Protein AF-A0A0J9SHJ4-F1 (afdb_monomer_lite)

pLDDT: mean 71.55, std 23.63, range [27.86, 97.75]

Organism: NCBI:txid1077284

Structure (mmCIF, N/CA/C/O backbone):
data_AF-A0A0J9SHJ4-F1
#
_entry.id   AF-A0A0J9SHJ4-F1
#
loop_
_atom_site.group_PDB
_atom_site.id
_atom_site.type_symbol
_atom_site.label_atom_id
_atom_site.label_alt_id
_atom_site.label_comp_id
_atom_site.label_asym_id
_atom_site.label_entity_id
_atom_site.label_seq_id
_atom_site.pdbx_PDB_ins_code
_atom_site.Cartn_x
_atom_site.Cartn_y
_atom_site.Cartn_z
_atom_site.occupancy
_atom_site.B_iso_or_equiv
_atom_site.auth_seq_id
_atom_site.auth_comp_id
_atom_site.auth_asym_id
_atom_site.auth_atom_id
_atom_site.pdbx_PDB_model_num
ATOM 1 N N . MET A 1 1 ? -35.323 -28.201 3.637 1.00 52.44 1 MET A N 1
ATOM 2 C CA . MET A 1 1 ? -35.628 -26.763 3.760 1.00 52.44 1 MET A CA 1
ATOM 3 C C . MET A 1 1 ? -34.329 -26.099 4.164 1.00 52.44 1 MET A C 1
ATOM 5 O O . MET A 1 1 ? -33.761 -26.522 5.159 1.00 52.44 1 MET A O 1
ATOM 9 N N . PHE A 1 2 ? -33.780 -25.226 3.321 1.00 64.62 2 PHE A N 1
ATOM 10 C CA . PHE A 1 2 ? -32.542 -24.514 3.632 1.00 64.62 2 PHE A CA 1
ATOM 11 C C . PHE A 1 2 ? -32.932 -23.167 4.225 1.00 64.62 2 PHE A C 1
ATOM 13 O O . PHE A 1 2 ? -33.500 -22.337 3.517 1.00 64.62 2 PHE A O 1
ATOM 20 N N . ASP A 1 3 ? -32.666 -22.977 5.513 1.00 71.94 3 ASP A N 1
ATOM 21 C CA . ASP A 1 3 ? -32.777 -21.668 6.145 1.00 71.94 3 ASP A CA 1
ATOM 22 C C . ASP A 1 3 ? -31.592 -20.822 5.686 1.00 71.94 3 ASP A C 1
ATOM 24 O O . ASP A 1 3 ? -30.463 -20.968 6.157 1.00 71.94 3 ASP A O 1
ATOM 28 N N . ILE A 1 4 ? -31.842 -19.970 4.695 1.00 75.12 4 ILE A N 1
ATOM 29 C CA . ILE A 1 4 ? -30.867 -18.990 4.230 1.00 75.12 4 ILE A CA 1
ATOM 30 C C . ILE A 1 4 ? -30.992 -17.780 5.151 1.00 75.12 4 ILE A C 1
ATOM 32 O O . ILE A 1 4 ? -31.955 -17.020 5.072 1.00 75.12 4 ILE A O 1
ATOM 36 N N . ASN A 1 5 ? -30.015 -17.617 6.038 1.00 74.81 5 ASN A N 1
ATOM 37 C CA . ASN A 1 5 ? -29.921 -16.455 6.909 1.00 74.81 5 ASN A CA 1
ATOM 38 C C . ASN A 1 5 ? -29.126 -15.364 6.178 1.00 74.81 5 ASN A C 1
ATOM 40 O O . ASN A 1 5 ? -27.907 -15.466 6.039 1.00 74.81 5 ASN A O 1
ATOM 44 N N . ILE A 1 6 ? -29.832 -14.373 5.631 1.00 77.06 6 ILE A N 1
ATOM 45 C CA . ILE A 1 6 ? -29.229 -13.232 4.935 1.00 77.06 6 ILE A CA 1
ATOM 46 C C . ILE A 1 6 ? -29.060 -12.109 5.953 1.00 77.06 6 ILE A C 1
ATOM 48 O O . ILE A 1 6 ? -30.041 -11.638 6.524 1.00 77.06 6 ILE A O 1
ATOM 52 N N . THR A 1 7 ? -27.820 -11.681 6.172 1.00 79.31 7 THR A N 1
ATOM 53 C CA . THR A 1 7 ? -27.493 -10.541 7.028 1.00 79.31 7 THR A CA 1
ATOM 54 C C . THR A 1 7 ? -27.026 -9.363 6.184 1.00 79.31 7 THR A C 1
ATOM 56 O O . THR A 1 7 ? -26.226 -9.518 5.259 1.00 79.31 7 THR A O 1
ATOM 59 N N . ASP A 1 8 ? -27.520 -8.170 6.510 1.00 84.94 8 ASP A N 1
ATOM 60 C CA . ASP A 1 8 ? -27.080 -6.946 5.850 1.00 84.94 8 ASP A CA 1
ATOM 61 C C . ASP A 1 8 ? -25.635 -6.620 6.231 1.00 84.94 8 ASP A C 1
ATOM 63 O O . ASP A 1 8 ? -25.262 -6.573 7.408 1.00 84.94 8 ASP A O 1
ATOM 67 N N . ILE A 1 9 ? -24.811 -6.350 5.218 1.00 84.62 9 ILE A N 1
ATOM 68 C CA . ILE A 1 9 ? -23.460 -5.842 5.435 1.00 84.62 9 ILE A CA 1
ATOM 69 C C . ILE A 1 9 ? -23.572 -4.377 5.844 1.00 84.62 9 ILE A C 1
ATOM 71 O O . ILE A 1 9 ? -24.168 -3.555 5.147 1.00 84.62 9 ILE A O 1
ATOM 75 N N . ASN A 1 10 ? -22.950 -4.037 6.970 1.00 91.00 10 ASN A N 1
ATOM 76 C CA . ASN A 1 10 ? -22.854 -2.656 7.409 1.00 91.00 10 ASN A CA 1
ATOM 77 C C . ASN A 1 10 ? -22.179 -1.790 6.326 1.00 91.00 10 ASN A C 1
ATOM 79 O O . ASN A 1 10 ? -21.124 -2.147 5.800 1.00 91.00 10 ASN A O 1
ATOM 83 N N . LYS A 1 11 ? -22.764 -0.626 6.023 1.00 92.50 11 LYS A N 1
ATOM 84 C CA . LYS A 1 11 ? -22.276 0.283 4.975 1.00 92.50 11 LYS A CA 1
ATOM 85 C C . LYS A 1 11 ? -20.795 0.651 5.135 1.00 92.50 11 LYS A C 1
ATOM 87 O O . LYS A 1 11 ? -20.072 0.629 4.144 1.00 92.50 11 LYS A O 1
ATOM 92 N N . ASN A 1 12 ? -20.336 0.927 6.355 1.00 91.38 12 ASN A N 1
ATOM 93 C CA . ASN A 1 12 ? -18.943 1.300 6.613 1.00 91.38 12 ASN A CA 1
ATOM 94 C C . ASN A 1 12 ? -18.006 0.119 6.339 1.00 91.38 12 ASN A C 1
ATOM 96 O O . ASN A 1 12 ? -16.984 0.286 5.687 1.00 91.38 12 ASN A O 1
ATOM 100 N N . ALA A 1 13 ? -18.402 -1.093 6.744 1.00 90.62 13 ALA A N 1
ATOM 101 C CA . ALA A 1 13 ? -17.638 -2.302 6.443 1.00 90.62 13 ALA A CA 1
ATOM 102 C C . ALA A 1 13 ? -17.520 -2.537 4.927 1.00 90.62 13 ALA A C 1
ATOM 104 O O . ALA A 1 13 ? -16.449 -2.891 4.437 1.00 90.62 13 ALA A O 1
ATOM 105 N N . LEU A 1 14 ? -18.594 -2.291 4.168 1.00 93.56 14 LEU A N 1
ATOM 106 C CA . LEU A 1 14 ? -18.561 -2.369 2.706 1.00 93.56 14 LEU A CA 1
ATOM 107 C C . LEU A 1 14 ? -17.640 -1.303 2.088 1.00 93.56 14 LEU A C 1
ATOM 109 O O . LEU A 1 14 ? -16.916 -1.593 1.136 1.00 93.56 14 LEU A O 1
ATOM 113 N N . GLU A 1 15 ? -17.672 -0.072 2.594 1.00 95.50 15 GLU A N 1
ATOM 114 C CA . GLU A 1 15 ? -16.785 1.004 2.135 1.00 95.50 15 GLU A CA 1
ATOM 115 C C . GLU A 1 15 ? -15.314 0.696 2.428 1.00 95.50 15 GLU A C 1
ATOM 117 O O . GLU A 1 15 ? -14.462 0.890 1.560 1.00 95.50 15 GLU A O 1
ATOM 122 N N . ASP A 1 16 ? -15.014 0.147 3.598 1.00 95.44 16 ASP A N 1
ATOM 123 C CA . ASP A 1 16 ? -13.664 -0.261 3.974 1.00 95.44 16 ASP A CA 1
ATOM 124 C C . ASP A 1 16 ? -13.159 -1.420 3.107 1.00 95.44 16 ASP A C 1
ATOM 126 O O . ASP A 1 16 ? -12.039 -1.362 2.596 1.00 95.44 16 ASP A O 1
ATOM 130 N N . MET A 1 17 ? -14.004 -2.417 2.825 1.00 94.88 17 MET A N 1
ATOM 131 C CA . MET A 1 17 ? -13.671 -3.484 1.872 1.00 94.88 17 MET A CA 1
ATOM 132 C C . MET A 1 17 ? -13.355 -2.938 0.477 1.00 94.88 17 MET A C 1
ATOM 134 O O . MET A 1 17 ? -12.404 -3.400 -0.152 1.00 94.88 17 MET A O 1
ATOM 138 N N . LYS A 1 18 ? -14.109 -1.942 -0.006 1.00 96.81 18 LYS A N 1
ATOM 139 C CA . LYS A 1 18 ? -13.838 -1.303 -1.306 1.00 96.81 18 LYS A CA 1
ATOM 140 C C . LYS A 1 18 ? -12.480 -0.606 -1.325 1.00 96.81 18 LYS A C 1
ATOM 142 O O . LYS A 1 18 ? -11.727 -0.795 -2.273 1.00 96.81 18 LYS A O 1
ATOM 147 N N . LYS A 1 19 ? -12.133 0.133 -0.267 1.00 97.56 19 LYS A N 1
ATOM 148 C CA . LYS A 1 19 ? -10.817 0.788 -0.150 1.00 97.56 19 LYS A CA 1
ATOM 149 C C . LYS A 1 19 ? -9.674 -0.231 -0.183 1.00 97.56 19 LYS A C 1
ATOM 151 O O . LYS A 1 19 ? -8.693 -0.020 -0.892 1.00 97.56 19 LYS A O 1
ATOM 156 N N . ILE A 1 20 ? -9.812 -1.343 0.547 1.00 97.75 20 ILE A N 1
ATOM 157 C CA . ILE A 1 20 ? -8.828 -2.436 0.526 1.00 97.75 20 ILE A CA 1
ATOM 158 C C . ILE A 1 20 ? -8.746 -3.067 -0.869 1.00 97.75 20 ILE A C 1
ATOM 160 O O . ILE A 1 20 ? -7.648 -3.267 -1.381 1.00 97.75 20 ILE A O 1
ATOM 164 N N . TYR A 1 21 ? -9.884 -3.342 -1.508 1.00 97.19 21 TYR A N 1
ATOM 165 C CA . TYR A 1 21 ? -9.924 -3.891 -2.863 1.00 97.19 21 TYR A CA 1
ATOM 166 C C . TYR A 1 21 ? -9.194 -2.991 -3.868 1.00 97.19 21 TYR A C 1
ATOM 168 O O . TYR A 1 21 ? -8.337 -3.469 -4.610 1.00 97.19 21 TYR A O 1
ATOM 176 N N . ASP A 1 22 ? -9.478 -1.689 -3.854 1.00 96.88 22 ASP A N 1
ATOM 177 C CA . ASP A 1 22 ? -8.840 -0.724 -4.750 1.00 96.88 22 ASP A CA 1
ATOM 178 C C . ASP A 1 22 ? -7.327 -0.645 -4.515 1.00 96.88 22 ASP A C 1
ATOM 180 O O . ASP A 1 22 ? -6.559 -0.517 -5.468 1.00 96.88 22 ASP A O 1
ATOM 184 N N . LEU A 1 23 ? -6.886 -0.760 -3.260 1.00 97.62 23 LEU A N 1
ATOM 185 C CA . LEU A 1 23 ? -5.468 -0.810 -2.914 1.00 97.62 23 LEU A CA 1
ATOM 186 C C . LEU A 1 23 ? -4.788 -2.071 -3.480 1.00 97.62 23 LEU A C 1
ATOM 188 O O . LEU A 1 23 ? -3.738 -1.973 -4.117 1.00 97.62 23 LEU A O 1
ATOM 192 N N . TYR A 1 24 ? -5.395 -3.248 -3.303 1.00 97.06 24 TYR A N 1
ATOM 193 C CA . TYR A 1 24 ? -4.858 -4.499 -3.851 1.00 97.06 24 TYR A CA 1
ATOM 194 C C . TYR A 1 24 ? -4.888 -4.538 -5.378 1.00 97.06 24 TYR A C 1
ATOM 196 O O . TYR A 1 24 ? -3.997 -5.126 -5.988 1.00 97.06 24 TYR A O 1
ATOM 204 N N . LYS A 1 25 ? -5.866 -3.887 -6.012 1.00 95.81 25 LYS A N 1
ATOM 205 C CA . LYS A 1 25 ? -5.908 -3.752 -7.469 1.00 95.81 25 LYS A CA 1
ATOM 206 C C . LYS A 1 25 ? -4.657 -3.043 -7.999 1.00 95.81 25 LYS A C 1
ATOM 208 O O . LYS A 1 25 ? -4.022 -3.554 -8.917 1.00 95.81 25 LYS A O 1
ATOM 213 N N . GLU A 1 26 ? -4.257 -1.923 -7.390 1.00 93.94 26 GLU A N 1
ATOM 214 C CA . GLU A 1 26 ? -3.011 -1.241 -7.773 1.00 93.94 26 GLU A CA 1
ATOM 215 C C . GLU A 1 26 ? -1.781 -2.138 -7.580 1.00 93.94 26 GLU A C 1
ATOM 217 O O . GLU A 1 26 ? -0.896 -2.165 -8.437 1.00 93.94 26 GLU A O 1
ATOM 222 N N . TYR A 1 27 ? -1.743 -2.900 -6.481 1.00 94.75 27 TYR A N 1
ATOM 223 C CA . TYR A 1 27 ? -0.669 -3.853 -6.210 1.00 94.75 27 TYR A CA 1
ATOM 224 C C . TYR A 1 27 ? -0.580 -4.952 -7.269 1.00 94.75 27 TYR A C 1
ATOM 226 O O . TYR A 1 27 ? 0.515 -5.229 -7.751 1.00 94.75 27 TYR A O 1
ATOM 234 N N . TYR A 1 28 ? -1.695 -5.575 -7.657 1.00 93.69 28 TYR A N 1
ATOM 235 C CA . TYR A 1 28 ? -1.666 -6.648 -8.652 1.00 93.69 28 TYR A CA 1
ATOM 236 C C . TYR A 1 28 ? -1.282 -6.140 -10.034 1.00 93.69 28 TYR A C 1
ATOM 238 O O . TYR A 1 28 ? -0.525 -6.810 -10.736 1.00 93.69 28 TYR A O 1
ATOM 246 N N . ASP A 1 29 ? -1.732 -4.941 -10.395 1.00 91.69 29 ASP A N 1
ATOM 247 C CA . ASP A 1 29 ? -1.277 -4.286 -11.613 1.00 91.69 29 ASP A CA 1
ATOM 248 C C . ASP A 1 29 ? 0.249 -4.067 -11.567 1.00 91.69 29 ASP A C 1
ATOM 250 O O . ASP A 1 29 ? 0.937 -4.441 -12.514 1.00 91.69 29 ASP A O 1
ATOM 254 N N . LEU A 1 30 ? 0.806 -3.548 -10.461 1.00 92.06 30 LEU A N 1
ATOM 255 C CA . LEU A 1 30 ? 2.261 -3.399 -10.281 1.00 92.06 30 LEU A CA 1
ATOM 256 C C . LEU A 1 30 ? 2.998 -4.745 -10.353 1.00 92.06 30 LEU A C 1
ATOM 258 O O . LEU A 1 30 ? 4.007 -4.861 -11.040 1.00 92.06 30 LEU A O 1
ATOM 262 N N . ASN A 1 31 ? 2.493 -5.769 -9.668 1.00 90.19 31 ASN A N 1
ATOM 263 C CA . ASN A 1 31 ? 3.088 -7.102 -9.662 1.00 90.19 31 ASN A CA 1
ATOM 264 C C . ASN A 1 31 ? 3.088 -7.728 -11.066 1.00 90.19 31 ASN A C 1
ATOM 266 O O . ASN A 1 31 ? 4.042 -8.395 -11.456 1.00 90.19 31 ASN A O 1
ATOM 270 N N . SER A 1 32 ? 2.043 -7.475 -11.860 1.00 88.81 32 SER A N 1
ATOM 271 C CA . SER A 1 32 ? 1.971 -7.952 -13.244 1.00 88.81 32 SER A CA 1
ATOM 272 C C . SER A 1 32 ? 3.002 -7.283 -14.159 1.00 88.81 32 SER A C 1
ATOM 274 O O . SER A 1 32 ? 3.479 -7.918 -15.101 1.00 88.81 32 SER A O 1
ATOM 276 N N . MET A 1 33 ? 3.409 -6.043 -13.845 1.00 85.62 33 MET A N 1
ATOM 277 C CA . MET A 1 33 ? 4.356 -5.280 -14.663 1.00 85.62 33 MET A CA 1
ATOM 278 C C . MET A 1 33 ? 5.736 -5.925 -14.751 1.00 85.62 33 MET A C 1
ATOM 280 O O . MET A 1 33 ? 6.414 -5.699 -15.756 1.00 85.62 33 MET A O 1
ATOM 284 N N . TYR A 1 34 ? 6.099 -6.761 -13.773 1.00 74.44 34 TYR A N 1
ATOM 285 C CA . TYR A 1 34 ? 7.314 -7.575 -13.785 1.00 74.44 34 TYR A CA 1
ATOM 286 C C . TYR A 1 34 ? 7.453 -8.416 -15.062 1.00 74.44 34 TYR A C 1
ATOM 288 O O . TYR A 1 34 ? 8.549 -8.568 -15.594 1.00 74.44 34 TYR A O 1
ATOM 296 N N . TYR A 1 35 ? 6.338 -8.931 -15.587 1.00 73.19 35 TYR A N 1
ATOM 297 C CA . TYR A 1 35 ? 6.342 -9.828 -16.745 1.00 73.19 35 TYR A CA 1
ATOM 298 C C . TYR A 1 35 ? 6.091 -9.111 -18.077 1.00 73.19 35 TYR A C 1
ATOM 300 O O . TYR A 1 35 ? 6.263 -9.716 -19.134 1.00 73.19 35 TYR A O 1
ATOM 308 N N . THR A 1 36 ? 5.645 -7.852 -18.051 1.00 74.75 36 THR A N 1
ATOM 309 C CA . THR A 1 36 ? 5.029 -7.216 -19.229 1.00 74.75 36 THR A CA 1
ATOM 310 C C . THR A 1 36 ? 5.678 -5.911 -19.669 1.00 74.75 36 THR A C 1
ATOM 312 O O . THR A 1 36 ? 5.390 -5.454 -20.775 1.00 74.75 36 THR A O 1
ATOM 315 N N . THR A 1 37 ? 6.506 -5.267 -18.838 1.00 68.06 37 THR A N 1
ATOM 316 C CA . THR A 1 37 ? 6.809 -3.838 -19.035 1.00 68.06 37 THR A CA 1
ATOM 317 C C . THR A 1 37 ? 8.300 -3.576 -19.253 1.00 68.06 37 THR A C 1
ATOM 319 O O . THR A 1 37 ? 9.087 -3.766 -18.332 1.00 68.06 37 THR A O 1
ATOM 322 N N . PRO A 1 38 ? 8.712 -3.056 -20.428 1.00 64.19 38 PRO A N 1
ATOM 323 C CA . PRO A 1 38 ? 10.096 -2.638 -20.665 1.00 64.19 38 PRO A CA 1
ATOM 324 C C . PRO A 1 38 ? 10.416 -1.240 -20.098 1.00 64.19 38 PRO A C 1
ATOM 326 O O . PRO A 1 38 ? 11.566 -0.815 -20.129 1.00 64.19 38 PRO A O 1
ATOM 329 N N . SER A 1 39 ? 9.410 -0.496 -19.613 1.00 77.62 39 SER A N 1
ATOM 330 C CA . SER A 1 39 ? 9.570 0.862 -19.077 1.00 77.62 39 SER A CA 1
ATOM 331 C C . SER A 1 39 ? 9.597 0.867 -17.550 1.00 77.62 39 SER A C 1
ATOM 333 O O . SER A 1 39 ? 8.564 0.705 -16.895 1.00 77.62 39 SER A O 1
ATOM 335 N N . THR A 1 40 ? 10.772 1.147 -16.988 1.00 79.75 40 THR A N 1
ATOM 336 C CA . THR A 1 40 ? 10.960 1.378 -15.551 1.00 79.75 40 THR A CA 1
ATOM 337 C C . THR A 1 40 ? 10.050 2.485 -15.020 1.00 79.75 40 THR A C 1
ATOM 339 O O . THR A 1 40 ? 9.498 2.357 -13.931 1.00 79.75 40 THR A O 1
ATOM 342 N N . ASP A 1 41 ? 9.868 3.580 -15.763 1.00 87.19 41 ASP A N 1
ATOM 343 C CA . ASP A 1 41 ? 9.126 4.740 -15.257 1.00 87.19 41 ASP A CA 1
ATOM 344 C C . ASP A 1 41 ? 7.636 4.438 -15.077 1.00 87.19 41 ASP A C 1
ATOM 346 O O . ASP A 1 41 ? 7.044 4.863 -14.087 1.00 87.19 41 ASP A O 1
ATOM 350 N N . ALA A 1 42 ? 7.035 3.642 -15.969 1.00 88.38 42 ALA A N 1
ATOM 351 C CA . ALA A 1 42 ? 5.660 3.176 -15.794 1.00 88.38 42 ALA A CA 1
ATOM 352 C C . ALA A 1 42 ? 5.510 2.321 -14.523 1.00 88.38 42 ALA A C 1
ATOM 354 O O . ALA A 1 42 ? 4.581 2.536 -13.741 1.00 88.38 42 ALA A O 1
ATOM 355 N N . CYS A 1 43 ? 6.465 1.415 -14.283 1.00 90.06 43 CYS A N 1
ATOM 356 C CA . CYS A 1 43 ? 6.505 0.576 -13.085 1.00 90.06 43 CYS A CA 1
ATOM 357 C C . CYS A 1 43 ? 6.629 1.420 -11.806 1.00 90.06 43 CYS A C 1
ATOM 359 O O . CYS A 1 43 ? 5.852 1.263 -10.862 1.00 90.06 43 CYS A O 1
ATOM 361 N N . ILE A 1 44 ? 7.538 2.398 -11.797 1.00 90.94 44 ILE A N 1
ATOM 362 C CA . ILE A 1 44 ? 7.739 3.282 -10.644 1.00 90.94 44 ILE A CA 1
ATOM 363 C C . ILE A 1 44 ? 6.537 4.191 -10.395 1.00 90.94 44 ILE A C 1
ATOM 365 O O . ILE A 1 44 ? 6.111 4.317 -9.249 1.00 90.94 44 ILE A O 1
ATOM 369 N N . ASN A 1 45 ? 5.934 4.772 -11.433 1.00 91.31 45 ASN A N 1
ATOM 370 C CA . ASN A 1 45 ? 4.720 5.581 -11.280 1.00 91.31 45 ASN A CA 1
ATOM 371 C C . ASN A 1 45 ? 3.566 4.765 -10.679 1.00 91.31 45 ASN A C 1
ATOM 373 O O . ASN A 1 45 ? 2.788 5.270 -9.860 1.00 91.31 45 ASN A O 1
ATOM 377 N N . LYS A 1 46 ? 3.480 3.479 -11.031 1.00 92.38 46 LYS A N 1
ATOM 378 C CA . LYS A 1 46 ? 2.506 2.572 -10.432 1.00 92.38 46 LYS A CA 1
ATOM 379 C C . LYS A 1 46 ? 2.815 2.299 -8.960 1.00 92.38 46 LYS A C 1
ATOM 381 O O . LYS A 1 46 ? 1.920 2.406 -8.126 1.00 92.38 46 LYS A O 1
ATOM 386 N N . ALA A 1 47 ? 4.077 2.052 -8.614 1.00 93.06 47 ALA A N 1
ATOM 387 C CA . ALA A 1 47 ? 4.488 1.872 -7.223 1.00 93.06 47 ALA A CA 1
ATOM 388 C C . ALA A 1 47 ? 4.244 3.126 -6.361 1.00 93.06 47 ALA A C 1
ATOM 390 O O . ALA A 1 47 ? 3.783 3.018 -5.225 1.00 93.06 47 ALA A O 1
ATOM 391 N N . VAL A 1 48 ? 4.456 4.326 -6.911 1.00 93.81 48 VAL A N 1
ATOM 392 C CA . VAL A 1 48 ? 4.085 5.594 -6.258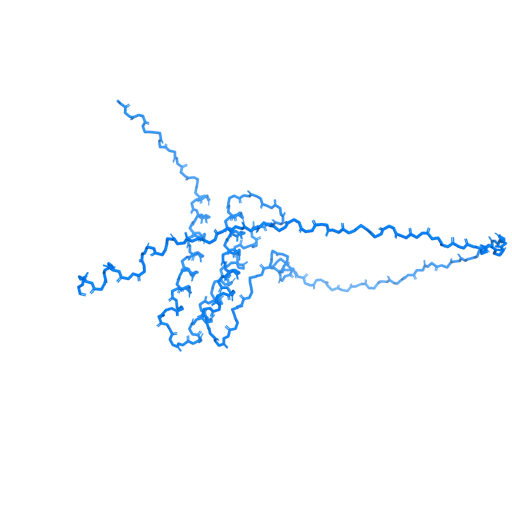 1.00 93.81 48 VAL A CA 1
ATOM 393 C C . VAL A 1 48 ? 2.577 5.661 -6.001 1.00 93.81 48 VAL A C 1
ATOM 395 O O . VAL A 1 48 ? 2.163 6.069 -4.916 1.00 93.81 48 VAL A O 1
ATOM 398 N N . SER A 1 49 ? 1.751 5.197 -6.943 1.00 94.31 49 SER A N 1
ATOM 399 C CA . SER A 1 49 ? 0.290 5.150 -6.771 1.00 94.31 49 SER A CA 1
ATOM 400 C C . SER A 1 49 ? -0.130 4.207 -5.637 1.00 94.31 49 SER A C 1
ATOM 402 O O . SER A 1 49 ? -0.972 4.574 -4.813 1.00 94.31 49 SER 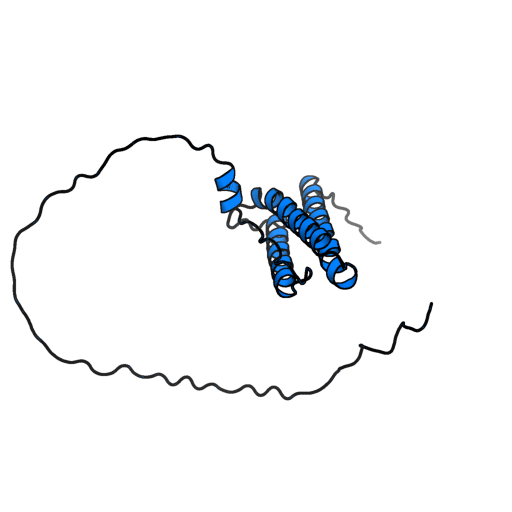A O 1
ATOM 404 N N . CYS A 1 50 ? 0.508 3.035 -5.533 1.00 95.50 50 CYS A N 1
ATOM 405 C CA . CYS A 1 50 ? 0.328 2.108 -4.412 1.00 95.50 50 CYS A CA 1
ATOM 406 C C . CYS A 1 50 ? 0.645 2.772 -3.063 1.00 95.50 50 CYS A C 1
ATOM 408 O O . CYS A 1 50 ? -0.140 2.670 -2.116 1.00 95.50 50 CYS A O 1
ATOM 410 N N . VAL A 1 51 ? 1.785 3.468 -2.977 1.00 96.06 51 VAL A N 1
ATOM 411 C CA . VAL A 1 51 ? 2.218 4.152 -1.749 1.00 96.06 51 VAL A CA 1
ATOM 412 C C . VAL A 1 51 ? 1.278 5.296 -1.381 1.00 96.06 51 VAL A C 1
ATOM 414 O O . VAL A 1 51 ? 0.917 5.416 -0.212 1.00 96.06 51 VAL A O 1
ATOM 417 N N . SER A 1 52 ? 0.837 6.093 -2.357 1.00 95.31 52 SER A N 1
ATOM 418 C CA . SER A 1 52 ? -0.094 7.203 -2.127 1.00 95.31 52 SER A CA 1
ATOM 419 C C . SER A 1 52 ? -1.433 6.717 -1.575 1.00 95.31 52 SER A C 1
ATOM 421 O O . SER A 1 52 ? -1.905 7.246 -0.574 1.00 95.31 52 SER A O 1
ATOM 423 N N . LYS A 1 53 ? -2.033 5.675 -2.165 1.00 96.44 53 LYS A N 1
ATOM 424 C CA . LYS A 1 53 ? -3.297 5.134 -1.644 1.00 96.44 53 LYS A CA 1
ATOM 425 C C . LYS A 1 53 ? -3.132 4.573 -0.236 1.00 96.44 53 LYS A C 1
ATOM 427 O O . LYS A 1 53 ? -3.957 4.842 0.627 1.00 96.44 53 LYS A O 1
ATOM 432 N N . TYR A 1 54 ? -2.066 3.815 0.014 1.00 97.56 54 TYR A N 1
ATOM 433 C CA . TYR A 1 54 ? -1.805 3.289 1.352 1.00 97.56 54 TYR A CA 1
ATOM 434 C C . TYR A 1 54 ? -1.617 4.411 2.384 1.00 97.56 54 TYR A C 1
ATOM 436 O O . TYR A 1 54 ? -2.154 4.317 3.484 1.00 97.56 54 TYR A O 1
ATOM 444 N N . SER A 1 55 ? -0.878 5.466 2.026 1.00 95.88 55 SER A N 1
ATOM 445 C CA . SER A 1 55 ? -0.649 6.658 2.855 1.00 95.88 55 SER A CA 1
ATOM 446 C C . SER A 1 55 ? -1.963 7.291 3.319 1.00 95.88 55 SER A C 1
ATOM 448 O O . SER A 1 55 ? -2.119 7.615 4.495 1.00 95.88 55 SER A O 1
ATOM 450 N N . ASP A 1 56 ? -2.953 7.391 2.435 1.00 95.19 56 ASP A N 1
ATOM 451 C CA . ASP A 1 56 ? -4.256 7.943 2.802 1.00 95.19 56 ASP A CA 1
ATOM 452 C C . ASP A 1 56 ? -5.059 7.020 3.719 1.00 95.19 56 ASP A C 1
ATOM 454 O O . ASP A 1 56 ? -5.724 7.490 4.642 1.00 95.19 56 ASP A O 1
ATOM 458 N N . LEU A 1 57 ? -4.967 5.707 3.507 1.00 96.31 57 LEU A N 1
ATOM 459 C CA . LEU A 1 57 ? -5.711 4.725 4.294 1.00 96.31 57 LEU A CA 1
ATOM 460 C C . LEU A 1 57 ? -5.096 4.487 5.678 1.00 96.31 57 LEU A C 1
ATOM 462 O O . LEU A 1 57 ? -5.824 4.297 6.648 1.00 96.31 57 LEU A O 1
ATOM 466 N N . ILE A 1 58 ? -3.767 4.526 5.809 1.00 95.88 58 ILE A N 1
ATOM 467 C CA . ILE A 1 58 ? -3.103 4.225 7.084 1.00 95.88 58 ILE A CA 1
ATOM 468 C C . ILE A 1 58 ? -3.377 5.291 8.152 1.00 95.88 58 ILE A C 1
ATOM 470 O O . ILE A 1 58 ? -3.293 4.989 9.339 1.00 95.88 58 ILE A O 1
ATOM 474 N N . LYS A 1 59 ? -3.770 6.510 7.756 1.00 93.88 59 LYS A N 1
ATOM 475 C CA . LYS A 1 59 ? -4.157 7.606 8.664 1.00 93.88 59 LYS A CA 1
ATOM 476 C C . LYS A 1 59 ? -5.335 7.244 9.573 1.00 93.88 59 LYS A C 1
ATOM 478 O O . LYS A 1 59 ? -5.439 7.797 10.662 1.00 93.88 59 LYS A O 1
ATOM 483 N N . SER A 1 60 ? -6.200 6.310 9.168 1.00 93.00 60 SER A N 1
ATOM 484 C CA . SER A 1 60 ? -7.318 5.845 10.001 1.00 93.00 60 SER A CA 1
ATOM 485 C C . SER A 1 60 ? -6.960 4.676 10.921 1.00 93.00 60 SER A C 1
ATOM 487 O O . SER A 1 60 ? -7.844 4.160 11.595 1.00 93.00 60 SER A O 1
ATOM 489 N N . CYS A 1 61 ? -5.698 4.241 10.939 1.00 94.50 61 CYS A N 1
ATOM 490 C CA . CYS A 1 61 ? -5.238 3.073 11.683 1.00 94.50 61 CYS A CA 1
ATOM 491 C C . CYS A 1 61 ? -4.188 3.460 12.727 1.00 94.50 61 CYS A C 1
ATOM 493 O O . CYS A 1 61 ? -2.982 3.336 12.472 1.00 94.50 61 CYS A O 1
ATOM 495 N N . PRO A 1 62 ? -4.622 3.941 13.905 1.00 91.75 62 PRO A N 1
ATOM 496 C CA . PRO A 1 62 ? -3.711 4.290 14.979 1.00 91.75 62 PRO A CA 1
ATOM 497 C C . PRO A 1 62 ? -2.922 3.068 15.479 1.00 91.75 62 PRO A C 1
ATOM 499 O O . PRO A 1 62 ? -3.301 1.914 15.251 1.00 91.75 62 PRO A O 1
ATOM 502 N N . PRO A 1 63 ? -1.801 3.285 16.191 1.00 88.44 63 PRO A N 1
ATOM 503 C CA . PRO A 1 63 ? -1.009 2.192 16.728 1.00 88.44 63 PRO A CA 1
ATOM 504 C C . PRO A 1 63 ? -1.862 1.289 17.626 1.00 88.44 63 PRO A C 1
ATOM 506 O O . PRO A 1 63 ? -2.569 1.782 18.501 1.00 88.44 63 PRO A O 1
ATOM 509 N N . LYS A 1 64 ? -1.720 -0.032 17.454 1.00 87.06 64 LYS A N 1
ATOM 510 C CA . LYS A 1 64 ? -2.471 -1.085 18.170 1.00 87.06 64 LYS A CA 1
ATOM 511 C C . LYS A 1 64 ? -3.948 -1.234 17.771 1.00 87.06 64 LYS A C 1
ATOM 513 O O . LYS A 1 64 ? -4.645 -2.012 18.419 1.00 87.06 64 LYS A O 1
ATOM 518 N N . ASP A 1 65 ? -4.413 -0.560 16.720 1.00 90.69 65 ASP A N 1
ATOM 519 C CA . ASP A 1 65 ? -5.721 -0.852 16.130 1.00 90.69 65 ASP A CA 1
ATOM 520 C C . ASP A 1 65 ? -5.727 -2.267 15.525 1.00 90.69 65 ASP A C 1
ATOM 522 O O . ASP A 1 65 ? -4.891 -2.607 14.684 1.00 90.69 65 ASP A O 1
ATOM 526 N N . SER A 1 66 ? -6.653 -3.099 16.000 1.00 91.19 66 SER A N 1
ATOM 527 C CA . SER A 1 66 ? -6.843 -4.491 15.584 1.00 91.19 66 SER A CA 1
ATOM 528 C C . SER A 1 66 ? -8.154 -4.711 14.827 1.00 91.19 66 SER A C 1
ATOM 530 O O . SER A 1 66 ? -8.623 -5.844 14.706 1.00 91.19 66 SER A O 1
ATOM 532 N N . SER A 1 67 ? -8.768 -3.640 14.323 1.00 94.38 67 SER A N 1
ATOM 533 C CA . SER A 1 67 ? -9.903 -3.739 13.413 1.00 94.38 67 SER A CA 1
ATOM 534 C C . SER A 1 67 ? -9.507 -4.485 12.141 1.00 94.38 67 SER A C 1
ATOM 536 O O . SER A 1 67 ? -8.380 -4.385 11.656 1.00 94.38 67 SER A O 1
ATOM 538 N N . ASN A 1 68 ? -10.472 -5.191 11.548 1.00 94.94 68 ASN A N 1
ATOM 539 C CA . ASN A 1 68 ? -10.250 -5.960 10.322 1.00 94.94 68 ASN A CA 1
ATOM 540 C C . ASN A 1 68 ? -9.652 -5.106 9.192 1.00 94.94 68 ASN A C 1
ATOM 542 O O . ASN A 1 68 ? -8.828 -5.593 8.422 1.00 94.94 68 ASN A O 1
ATOM 546 N N . PHE A 1 69 ? -10.044 -3.830 9.105 1.00 96.00 69 PHE A N 1
ATOM 547 C CA . PHE A 1 69 ? -9.499 -2.895 8.126 1.00 96.00 69 PHE A CA 1
ATOM 548 C C . PHE A 1 69 ? -8.004 -2.631 8.361 1.00 96.00 69 PHE A C 1
ATOM 550 O O . PHE A 1 69 ? -7.199 -2.772 7.439 1.00 96.00 69 PHE A O 1
ATOM 557 N N . CYS A 1 70 ? -7.605 -2.327 9.599 1.00 96.81 70 CYS A N 1
ATOM 558 C CA . CYS A 1 70 ? -6.205 -2.068 9.934 1.00 96.81 70 CYS A CA 1
ATOM 559 C C . CYS A 1 70 ? -5.335 -3.329 9.876 1.00 96.81 70 CYS A C 1
ATOM 561 O O . CYS A 1 70 ? -4.184 -3.260 9.437 1.00 96.81 70 CYS A O 1
ATOM 563 N N . THR A 1 71 ? -5.890 -4.496 10.214 1.00 96.50 71 THR A N 1
ATOM 564 C CA . THR A 1 71 ? -5.237 -5.789 9.973 1.00 96.50 71 THR A CA 1
ATOM 565 C C . THR A 1 71 ? -4.973 -5.999 8.482 1.00 96.50 71 THR A C 1
ATOM 567 O O . THR A 1 71 ? -3.839 -6.290 8.108 1.00 96.50 71 THR A O 1
ATOM 570 N N . ALA A 1 72 ? -5.960 -5.746 7.617 1.00 97.06 72 ALA A N 1
ATOM 571 C CA . ALA A 1 72 ? -5.788 -5.882 6.172 1.00 97.06 72 ALA A CA 1
ATOM 572 C C . ALA A 1 72 ? -4.732 -4.916 5.598 1.00 97.06 72 ALA A C 1
ATOM 574 O O . ALA A 1 72 ? -3.971 -5.301 4.707 1.00 97.06 72 ALA A O 1
ATOM 575 N N . LEU A 1 73 ? -4.635 -3.684 6.115 1.00 97.44 73 LEU A N 1
ATOM 576 C CA . LEU A 1 73 ? -3.557 -2.757 5.741 1.00 97.44 73 LEU A CA 1
ATOM 577 C C . LEU A 1 73 ? -2.180 -3.238 6.217 1.00 97.44 73 LEU A C 1
ATOM 579 O O . LEU A 1 73 ? -1.197 -3.101 5.486 1.00 97.44 73 LEU A O 1
ATOM 583 N N . SER A 1 74 ? -2.090 -3.828 7.410 1.00 95.75 74 SER A N 1
ATOM 584 C CA . SER A 1 74 ? -0.853 -4.446 7.903 1.00 95.75 74 SER A CA 1
ATOM 585 C C . SER A 1 74 ? -0.401 -5.601 6.996 1.00 95.75 74 SER A C 1
ATOM 587 O O . SER A 1 74 ? 0.763 -5.664 6.590 1.00 95.75 74 SER A O 1
ATOM 589 N N . ASP A 1 75 ? -1.334 -6.463 6.589 1.00 96.62 75 ASP A N 1
ATOM 590 C CA . ASP A 1 75 ? -1.064 -7.570 5.666 1.00 96.62 75 ASP A CA 1
ATOM 591 C C . ASP A 1 75 ? -0.651 -7.073 4.279 1.00 96.62 75 ASP A C 1
ATOM 593 O O . ASP A 1 75 ? 0.307 -7.585 3.685 1.00 96.62 75 ASP A O 1
ATOM 597 N N . TYR A 1 76 ? -1.306 -6.020 3.788 1.00 97.44 76 TYR A N 1
ATOM 598 C CA . TYR A 1 76 ? -0.902 -5.350 2.557 1.00 97.44 76 TYR A CA 1
ATOM 599 C C . TYR A 1 76 ? 0.533 -4.825 2.655 1.00 97.44 76 TYR A C 1
ATOM 601 O O . TYR A 1 76 ? 1.333 -5.049 1.747 1.00 97.44 76 TYR A O 1
ATOM 609 N N . LYS A 1 77 ? 0.897 -4.170 3.765 1.00 96.06 77 LYS A N 1
ATOM 610 C CA . LYS A 1 77 ? 2.258 -3.657 3.975 1.00 96.06 77 LYS A CA 1
ATOM 611 C C . LYS A 1 77 ? 3.296 -4.773 3.890 1.00 96.06 77 LYS A C 1
ATOM 613 O O . LYS A 1 77 ? 4.321 -4.604 3.231 1.00 96.06 77 LYS A O 1
ATOM 618 N N . ASN A 1 78 ? 3.023 -5.912 4.519 1.00 95.38 78 ASN A N 1
ATOM 619 C CA . ASN A 1 78 ? 3.901 -7.079 4.457 1.00 95.38 78 ASN A CA 1
ATOM 620 C C . ASN A 1 78 ? 4.015 -7.624 3.027 1.00 95.38 78 ASN A C 1
ATOM 622 O O . ASN A 1 78 ? 5.114 -7.927 2.564 1.00 95.38 78 ASN A O 1
ATOM 626 N N . THR A 1 79 ? 2.895 -7.695 2.312 1.00 95.38 79 THR A N 1
ATOM 627 C CA . THR A 1 79 ? 2.834 -8.157 0.919 1.00 95.38 79 THR A CA 1
ATOM 628 C C . THR A 1 79 ? 3.622 -7.242 -0.021 1.00 95.38 79 THR A C 1
ATOM 630 O O . THR A 1 79 ? 4.424 -7.714 -0.825 1.00 95.38 79 THR A O 1
ATOM 633 N N . TYR A 1 80 ? 3.462 -5.927 0.115 1.00 94.81 80 TYR A N 1
ATOM 634 C CA . TYR A 1 80 ? 4.210 -4.947 -0.665 1.00 94.81 80 TYR A CA 1
ATOM 635 C C . TYR A 1 80 ? 5.710 -4.982 -0.343 1.00 94.81 80 TYR A C 1
ATOM 637 O O . TYR A 1 80 ? 6.528 -4.888 -1.250 1.00 94.81 80 TYR A O 1
ATOM 645 N N . ASN A 1 81 ? 6.095 -5.157 0.925 1.00 93.25 81 ASN A N 1
ATOM 646 C CA . ASN A 1 81 ? 7.508 -5.274 1.296 1.00 93.25 81 ASN A CA 1
ATOM 647 C C . ASN A 1 81 ? 8.180 -6.489 0.644 1.00 93.25 81 ASN A C 1
ATOM 649 O O . ASN A 1 81 ? 9.293 -6.344 0.151 1.00 93.25 81 ASN A O 1
ATOM 653 N N . ARG A 1 82 ? 7.490 -7.634 0.560 1.00 91.69 82 ARG A N 1
ATOM 654 C CA . ARG A 1 82 ? 7.980 -8.802 -0.193 1.00 91.69 82 ARG A CA 1
ATOM 655 C C . ARG A 1 82 ? 8.154 -8.486 -1.675 1.00 91.69 82 ARG A C 1
ATOM 657 O O . ARG A 1 82 ? 9.196 -8.770 -2.241 1.00 91.69 82 ARG A O 1
ATOM 664 N N . LEU A 1 83 ? 7.190 -7.786 -2.276 1.00 89.12 83 LEU A N 1
ATOM 665 C CA . LEU A 1 83 ? 7.316 -7.344 -3.666 1.00 89.12 83 LEU A CA 1
ATOM 666 C C . LEU A 1 83 ? 8.550 -6.453 -3.882 1.00 89.12 83 LEU A C 1
ATOM 668 O O . LEU A 1 83 ? 9.186 -6.533 -4.925 1.00 89.12 83 LEU A O 1
ATOM 672 N N . LYS A 1 84 ? 8.925 -5.608 -2.913 1.00 87.19 84 LYS A N 1
ATOM 673 C CA . LYS A 1 84 ? 10.166 -4.825 -3.020 1.00 87.19 84 LYS A CA 1
ATOM 674 C C . LYS A 1 84 ? 11.411 -5.712 -3.079 1.00 87.19 84 LYS A C 1
ATOM 676 O O . LYS A 1 84 ? 12.350 -5.352 -3.781 1.00 87.19 84 LYS A O 1
ATOM 681 N N . GLU A 1 85 ? 11.424 -6.822 -2.343 1.00 85.75 85 GLU A N 1
ATOM 682 C CA . GLU A 1 85 ? 12.527 -7.793 -2.345 1.00 85.75 85 GLU A CA 1
ATOM 683 C C . GLU A 1 85 ? 12.649 -8.488 -3.708 1.00 85.75 85 GLU A C 1
ATOM 685 O O . GLU A 1 85 ? 13.761 -8.686 -4.193 1.00 85.75 85 GLU A O 1
ATOM 690 N N . ASP A 1 86 ? 11.518 -8.741 -4.372 1.00 82.50 86 ASP A N 1
ATOM 691 C CA . ASP A 1 86 ? 11.466 -9.296 -5.733 1.00 82.50 86 ASP A CA 1
ATOM 692 C C . ASP A 1 86 ? 11.882 -8.282 -6.824 1.00 82.50 86 ASP A C 1
ATOM 694 O O . ASP A 1 86 ? 12.103 -8.654 -7.977 1.00 82.50 86 ASP A O 1
ATOM 698 N N . ASN A 1 87 ? 12.008 -6.999 -6.460 1.00 76.75 87 ASN A N 1
ATOM 699 C CA . ASN A 1 87 ? 12.445 -5.877 -7.296 1.00 76.75 87 ASN A CA 1
ATOM 700 C C . ASN A 1 87 ? 11.812 -5.847 -8.707 1.00 76.75 87 ASN A C 1
ATOM 702 O O . ASN A 1 87 ? 12.514 -5.936 -9.724 1.00 76.75 87 ASN A O 1
ATOM 706 N N . PRO A 1 88 ? 10.480 -5.674 -8.813 1.00 74.56 88 PRO A N 1
ATOM 707 C CA . PRO A 1 88 ? 9.777 -5.827 -10.078 1.00 74.56 88 PRO A CA 1
ATOM 708 C C . PRO A 1 88 ? 10.114 -4.741 -11.106 1.00 74.56 88 PRO A C 1
ATOM 710 O O . 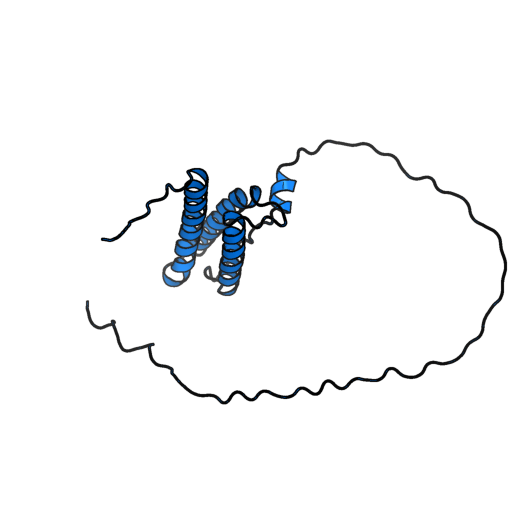PRO A 1 88 ? 9.887 -4.932 -12.298 1.00 74.56 88 PRO A O 1
ATOM 713 N N . CYS A 1 89 ? 10.660 -3.606 -10.658 1.00 82.94 89 CYS A N 1
ATOM 714 C CA . CYS A 1 89 ? 10.986 -2.466 -11.510 1.00 82.94 89 CYS A CA 1
ATOM 715 C C . CYS A 1 89 ? 12.466 -2.406 -11.933 1.00 82.94 89 CYS A C 1
ATOM 717 O O . CYS A 1 89 ? 12.867 -1.342 -12.398 1.00 82.94 89 CYS A O 1
ATOM 719 N N . VAL A 1 90 ? 13.238 -3.502 -11.792 1.00 71.19 90 VAL A N 1
ATOM 720 C CA . VAL A 1 90 ? 14.614 -3.832 -12.273 1.00 71.19 90 VAL A CA 1
ATOM 721 C C . VAL A 1 90 ? 15.718 -2.775 -12.092 1.00 71.19 90 VAL A C 1
ATOM 723 O O . VAL A 1 90 ? 16.819 -3.103 -11.662 1.00 71.19 90 VAL A O 1
ATOM 726 N N . THR A 1 91 ? 15.479 -1.515 -12.435 1.00 69.00 91 THR A N 1
ATOM 727 C CA . THR A 1 91 ? 16.472 -0.437 -12.457 1.00 69.00 91 THR A CA 1
ATOM 728 C C . THR A 1 91 ? 16.239 0.640 -11.394 1.00 69.00 91 THR A C 1
ATOM 730 O O . THR A 1 91 ? 17.052 1.557 -11.295 1.00 69.00 91 THR A O 1
ATOM 733 N N . LYS A 1 92 ? 15.131 0.599 -10.642 1.00 71.88 92 LYS A N 1
ATOM 734 C CA . LYS A 1 92 ? 14.822 1.568 -9.577 1.00 71.88 92 LYS A CA 1
ATOM 735 C C . LYS A 1 92 ? 14.158 0.868 -8.394 1.00 71.88 92 LYS A C 1
ATOM 737 O O . LYS A 1 92 ? 13.226 0.089 -8.582 1.00 71.88 92 LYS A O 1
ATOM 742 N N . ASP A 1 93 ? 14.599 1.220 -7.190 1.00 83.38 93 ASP A N 1
ATOM 743 C CA . ASP A 1 93 ? 13.988 0.736 -5.957 1.00 83.38 93 ASP A CA 1
ATOM 744 C C . ASP A 1 93 ? 12.550 1.241 -5.826 1.00 83.38 93 ASP A C 1
ATOM 746 O O . ASP A 1 93 ? 12.240 2.409 -6.090 1.00 83.38 93 ASP A O 1
ATOM 750 N N . LEU A 1 94 ? 11.663 0.360 -5.368 1.00 87.25 94 LEU A N 1
ATOM 751 C CA . LEU A 1 94 ? 10.282 0.727 -5.091 1.00 87.25 94 LEU A CA 1
ATOM 752 C C . LEU A 1 94 ? 10.206 1.678 -3.880 1.00 87.25 94 LEU A C 1
ATOM 754 O O . LEU A 1 94 ? 10.896 1.468 -2.873 1.00 87.25 94 LEU A O 1
ATOM 758 N N . PRO A 1 95 ? 9.314 2.686 -3.915 1.00 90.44 95 PRO A N 1
ATOM 759 C CA . PRO A 1 95 ? 9.099 3.582 -2.788 1.00 90.44 95 PRO A CA 1
ATOM 760 C C . PRO A 1 95 ? 8.613 2.810 -1.555 1.00 90.44 95 PRO A C 1
ATOM 762 O O . PRO A 1 95 ? 7.904 1.810 -1.659 1.00 90.44 95 PRO A O 1
ATOM 765 N N . THR A 1 96 ? 9.007 3.267 -0.367 1.00 93.06 96 THR A N 1
ATOM 766 C CA . THR A 1 96 ? 8.644 2.632 0.909 1.00 93.06 96 THR A CA 1
ATOM 767 C C . THR A 1 96 ? 7.286 3.118 1.398 1.00 93.06 96 THR A C 1
ATOM 769 O O . THR A 1 96 ? 6.988 4.309 1.328 1.00 93.06 96 THR A O 1
ATOM 772 N N . LEU A 1 97 ? 6.491 2.204 1.958 1.00 94.44 97 LEU A N 1
ATOM 773 C CA . LEU A 1 97 ? 5.225 2.559 2.591 1.00 94.44 97 LEU A CA 1
ATOM 774 C C . LEU A 1 97 ? 5.458 3.383 3.870 1.00 94.44 97 LEU A C 1
ATOM 776 O O . LEU A 1 97 ? 6.305 3.013 4.690 1.00 94.44 97 LEU A O 1
ATOM 780 N N . PRO A 1 98 ? 4.714 4.481 4.075 1.00 90.81 98 PRO A N 1
ATOM 781 C CA . PRO A 1 98 ? 4.813 5.290 5.282 1.00 90.81 98 PRO A CA 1
ATOM 782 C C . PRO A 1 98 ? 4.283 4.549 6.519 1.00 90.81 98 PRO A C 1
ATOM 784 O O . PRO A 1 98 ? 3.581 3.540 6.435 1.00 90.81 98 PRO A O 1
ATOM 787 N N . SER A 1 99 ? 4.629 5.050 7.703 1.00 88.38 99 SER A N 1
ATOM 788 C CA . SER A 1 99 ? 4.003 4.641 8.963 1.00 88.38 99 SER A CA 1
ATOM 789 C C . SER A 1 99 ? 2.887 5.616 9.339 1.00 88.38 99 SER A C 1
ATOM 791 O O . SER A 1 99 ? 2.923 6.772 8.926 1.00 88.38 99 SER A O 1
ATOM 793 N N . TYR A 1 100 ? 1.952 5.179 10.191 1.00 83.31 100 TYR A N 1
ATOM 794 C CA . TYR A 1 100 ? 0.928 6.054 10.778 1.00 83.31 100 TYR A CA 1
ATOM 795 C C . TYR A 1 100 ? 1.533 7.348 11.350 1.00 83.31 100 TYR A C 1
ATOM 797 O O . TYR A 1 100 ? 1.108 8.437 10.997 1.00 83.31 100 TYR A O 1
ATOM 805 N N . GLN A 1 101 ? 2.593 7.230 12.161 1.00 80.56 101 GLN A N 1
ATOM 806 C CA . GLN A 1 101 ? 3.242 8.375 12.815 1.00 80.56 101 GLN A CA 1
ATOM 807 C C . GLN A 1 101 ? 3.788 9.402 11.818 1.00 80.56 101 GLN A C 1
ATOM 809 O O . GLN A 1 101 ? 3.715 10.602 12.068 1.00 80.56 101 GLN A O 1
ATOM 814 N N . LYS A 1 102 ? 4.336 8.937 10.688 1.00 83.25 102 LYS A N 1
ATOM 815 C CA . LYS A 1 102 ? 4.857 9.822 9.642 1.00 83.25 102 LYS A CA 1
ATOM 816 C C . LYS A 1 102 ? 3.729 10.612 8.980 1.00 83.25 102 LYS A C 1
ATOM 818 O O . LYS A 1 102 ? 3.893 11.798 8.717 1.00 83.25 102 LYS A O 1
ATOM 823 N N . GLU A 1 103 ? 2.598 9.959 8.734 1.00 86.44 103 GLU A N 1
ATOM 824 C CA . GLU A 1 103 ? 1.436 10.595 8.117 1.00 86.44 103 GLU A CA 1
ATOM 825 C C . GLU A 1 103 ? 0.764 11.604 9.048 1.00 86.44 103 GLU A C 1
ATOM 827 O O . GLU A 1 103 ? 0.397 12.690 8.607 1.00 86.44 103 GLU A O 1
ATOM 832 N N . THR A 1 104 ? 0.666 11.296 10.343 1.00 76.06 104 THR A N 1
ATOM 833 C CA . THR A 1 104 ? 0.054 12.211 11.315 1.00 76.06 104 THR A CA 1
ATOM 834 C C . THR A 1 104 ? 0.942 13.409 11.649 1.00 76.06 104 THR A C 1
ATOM 836 O O . THR A 1 104 ? 0.432 14.517 11.787 1.00 76.06 104 THR A O 1
ATOM 839 N N . ALA A 1 105 ? 2.267 13.227 11.713 1.00 73.69 105 ALA A N 1
ATOM 840 C CA . ALA A 1 105 ? 3.208 14.325 11.960 1.00 73.69 105 ALA A CA 1
ATOM 841 C C . ALA A 1 105 ? 3.274 15.329 10.793 1.00 73.69 105 ALA A C 1
ATOM 843 O O . ALA A 1 105 ? 3.548 16.504 11.002 1.00 73.69 105 ALA A O 1
ATOM 844 N N . SER A 1 106 ? 2.996 14.891 9.559 1.00 63.53 106 SER A N 1
ATOM 845 C CA . SER A 1 106 ? 2.946 15.786 8.395 1.00 63.53 106 SER A CA 1
ATOM 846 C C . SER A 1 106 ? 1.687 16.663 8.352 1.00 63.53 106 SER A C 1
ATOM 848 O O . SER A 1 106 ? 1.635 17.598 7.553 1.00 63.53 106 SER A O 1
ATOM 850 N N . SER A 1 107 ? 0.668 16.346 9.155 1.00 62.19 107 SER A N 1
ATOM 851 C CA . SER A 1 107 ? -0.613 17.061 9.193 1.00 62.19 107 SER A CA 1
ATOM 852 C C . SER A 1 107 ? -0.769 18.011 10.384 1.00 62.19 107 SER A C 1
ATOM 854 O O . SER A 1 107 ? -1.787 18.695 10.475 1.00 62.19 107 SER A O 1
ATOM 856 N N . GLU A 1 108 ? 0.208 18.062 11.293 1.00 55.28 108 GLU A N 1
ATOM 857 C CA . GLU A 1 108 ? 0.150 18.909 12.486 1.00 55.28 108 GLU A CA 1
ATOM 858 C C . GLU A 1 108 ? 0.655 20.336 12.165 1.00 55.28 108 GLU A C 1
ATOM 860 O O . GLU A 1 108 ? 1.743 20.483 11.598 1.00 55.28 108 GLU A O 1
ATOM 865 N N . PRO A 1 109 ? -0.111 21.405 12.467 1.00 50.22 109 PRO A N 1
ATOM 866 C CA . PRO A 1 109 ? 0.352 22.779 12.289 1.00 50.22 109 PRO A CA 1
ATOM 867 C C . PRO A 1 109 ? 1.538 23.080 13.212 1.00 50.22 109 PRO A C 1
ATOM 869 O O . PRO A 1 109 ? 1.492 22.814 14.410 1.00 50.22 109 PRO A O 1
ATOM 872 N N . LEU A 1 110 ? 2.600 23.660 12.650 1.00 47.53 110 LEU A N 1
ATOM 873 C CA . LEU A 1 110 ? 3.796 24.075 13.379 1.00 47.53 110 LEU A CA 1
ATOM 874 C C . LEU A 1 110 ? 3.502 25.367 14.157 1.00 47.53 110 LEU A C 1
ATOM 876 O O . LEU A 1 110 ? 3.735 26.467 13.653 1.00 47.53 110 LEU A O 1
ATOM 880 N N . ASP A 1 111 ? 2.978 25.241 15.375 1.00 47.22 111 ASP A N 1
ATOM 881 C CA . ASP A 1 111 ? 2.910 26.373 16.298 1.00 47.22 111 ASP A CA 1
ATOM 882 C C . ASP A 1 111 ? 4.303 26.686 16.872 1.00 47.22 111 ASP A C 1
ATOM 884 O O . ASP A 1 111 ? 5.078 25.821 17.283 1.00 47.22 111 ASP A O 1
ATOM 888 N N . THR A 1 112 ? 4.634 27.972 16.807 1.00 47.50 112 THR A N 1
ATOM 889 C CA . THR A 1 112 ? 5.963 28.570 16.963 1.00 47.50 112 THR A CA 1
ATOM 890 C C . THR A 1 112 ? 6.276 28.968 18.413 1.00 47.50 112 THR A C 1
ATOM 892 O O . THR A 1 112 ? 5.453 29.591 19.067 1.00 47.50 112 THR A O 1
ATOM 895 N N . ALA A 1 113 ? 7.528 28.697 18.813 1.00 43.88 113 ALA A N 1
ATOM 896 C CA . ALA A 1 113 ? 8.409 29.378 19.781 1.00 43.88 113 ALA A CA 1
ATOM 897 C C . ALA A 1 113 ? 7.981 29.622 21.247 1.00 43.88 113 ALA A C 1
ATOM 899 O O . ALA A 1 113 ? 6.958 30.223 21.555 1.00 43.88 113 ALA A O 1
ATOM 900 N N . GLY A 1 114 ? 8.922 29.313 22.148 1.00 35.00 114 GLY A N 1
ATOM 901 C CA . GLY A 1 114 ? 8.975 29.837 23.512 1.00 35.00 114 GLY A CA 1
ATOM 902 C C . GLY A 1 114 ? 10.091 29.198 24.342 1.00 35.00 114 GLY A C 1
ATOM 903 O O . GLY A 1 114 ? 9.890 28.150 24.946 1.00 35.00 114 GLY A O 1
ATOM 904 N N . GLU A 1 115 ? 11.272 29.822 24.346 1.00 37.25 115 GLU A N 1
ATOM 905 C CA . GLU A 1 115 ? 12.387 29.577 25.275 1.00 37.25 115 GLU A CA 1
ATOM 906 C C . GLU A 1 115 ? 11.937 29.547 26.748 1.00 37.25 115 GLU A C 1
ATOM 908 O O . GLU A 1 115 ? 11.141 30.385 27.157 1.00 37.25 115 GLU A O 1
ATOM 913 N N . HIS A 1 116 ? 12.538 28.686 27.579 1.00 30.77 116 HIS A N 1
ATOM 914 C CA . HIS A 1 116 ? 13.438 29.154 28.644 1.00 30.77 116 HIS A CA 1
ATOM 915 C C . HIS A 1 116 ? 14.189 27.994 29.318 1.00 30.77 116 HIS A C 1
ATOM 917 O O . HIS A 1 116 ? 13.699 26.881 29.486 1.00 30.77 116 HIS A O 1
ATOM 923 N N . MET A 1 117 ? 15.423 28.319 29.675 1.00 32.38 117 MET A N 1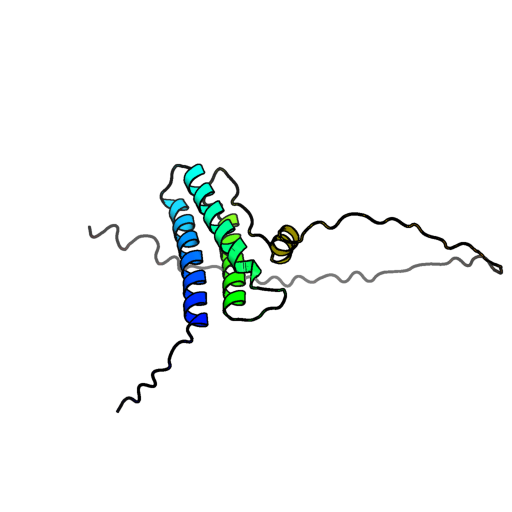
ATOM 924 C CA . MET A 1 117 ? 16.544 27.486 30.068 1.00 32.38 117 MET A CA 1
ATOM 925 C C . MET A 1 117 ? 16.579 27.192 31.581 1.00 32.38 117 MET A C 1
ATOM 927 O O . MET A 1 117 ? 15.952 27.865 32.396 1.00 32.38 117 MET A O 1
ATOM 931 N N . SER A 1 118 ? 17.350 26.152 31.897 1.00 36.03 118 SER A N 1
ATOM 932 C CA . SER A 1 118 ? 17.653 25.502 33.179 1.00 36.03 118 SER A CA 1
ATOM 933 C C . SER A 1 118 ? 18.066 26.407 34.355 1.00 36.03 118 SER A C 1
ATOM 935 O O . SER A 1 118 ? 18.700 27.442 34.169 1.00 36.03 118 SER A O 1
ATOM 937 N N . THR A 1 119 ? 17.839 25.937 35.588 1.00 28.56 119 THR A N 1
ATOM 938 C CA . THR A 1 119 ? 18.681 26.255 36.759 1.00 28.56 119 THR A CA 1
ATOM 939 C C . THR A 1 119 ? 18.653 25.087 37.753 1.00 28.56 119 THR A C 1
ATOM 941 O O . THR A 1 119 ? 17.627 24.826 38.375 1.00 28.56 119 THR A O 1
ATOM 944 N N . GLN A 1 120 ? 19.787 24.406 37.936 1.00 29.00 120 GLN A N 1
ATOM 945 C CA . GLN A 1 120 ? 20.111 23.662 39.158 1.00 29.00 120 GLN A CA 1
ATOM 946 C C . GLN A 1 120 ? 21.591 23.891 39.485 1.00 29.00 120 GLN A C 1
ATOM 948 O O . GLN A 1 120 ? 22.465 23.553 38.688 1.00 29.00 120 GLN A O 1
ATOM 953 N N . THR A 1 121 ? 21.840 24.446 40.669 1.00 27.86 121 THR A N 1
ATOM 954 C CA . THR A 1 121 ? 23.147 24.536 41.326 1.00 27.86 121 THR A CA 1
ATOM 955 C C . THR A 1 121 ? 22.957 24.025 42.751 1.00 27.86 121 THR A C 1
ATOM 957 O O . THR A 1 121 ? 22.038 24.484 43.420 1.00 27.86 121 THR A O 1
ATOM 960 N N . GLU A 1 122 ? 23.786 23.069 43.178 1.00 30.23 122 GLU A N 1
ATOM 961 C CA . GLU A 1 122 ? 24.640 23.108 44.386 1.00 30.23 122 GLU A CA 1
ATOM 962 C C . GLU A 1 122 ? 25.062 21.689 44.831 1.00 30.23 122 GLU A C 1
ATOM 964 O O . GLU A 1 122 ? 24.273 20.747 44.858 1.00 30.23 122 GLU A O 1
ATOM 969 N N . THR A 1 123 ? 26.351 21.563 45.158 1.00 29.00 123 THR A N 1
ATOM 970 C CA . THR A 1 123 ? 27.100 20.359 45.582 1.00 29.00 123 THR A CA 1
ATOM 971 C C . THR A 1 123 ? 27.653 20.597 47.020 1.00 29.00 123 THR A C 1
ATOM 973 O O . THR A 1 123 ? 27.506 21.704 47.530 1.00 29.00 123 THR A O 1
ATOM 976 N N . PRO A 1 124 ? 28.434 19.676 47.632 1.00 51.38 124 PRO A N 1
ATOM 977 C CA . PRO A 1 124 ? 28.125 18.692 48.686 1.00 51.38 124 PRO A CA 1
ATOM 978 C C . PRO A 1 124 ? 28.691 19.076 50.087 1.00 51.38 124 PRO A C 1
ATOM 980 O O . PRO A 1 124 ? 29.150 20.200 50.284 1.00 51.38 124 PRO A O 1
ATOM 983 N N . PRO A 1 125 ? 28.700 18.159 51.079 1.00 36.97 125 PRO A N 1
ATOM 984 C CA . PRO A 1 125 ? 29.955 17.463 51.483 1.00 36.97 125 PRO A CA 1
ATOM 985 C C . PRO A 1 125 ? 29.682 16.002 51.948 1.00 36.97 125 PRO A C 1
ATOM 987 O O . PRO A 1 125 ? 28.524 15.633 52.077 1.00 36.97 125 PRO A O 1
ATOM 990 N N . LEU A 1 126 ? 30.586 15.086 52.322 1.00 30.56 126 LEU A N 1
ATOM 991 C CA . LEU A 1 126 ? 32.022 14.751 52.240 1.00 30.56 126 LEU A CA 1
ATOM 992 C C . LEU A 1 126 ? 32.120 13.370 52.974 1.00 30.56 126 LEU A C 1
ATOM 994 O O . LEU A 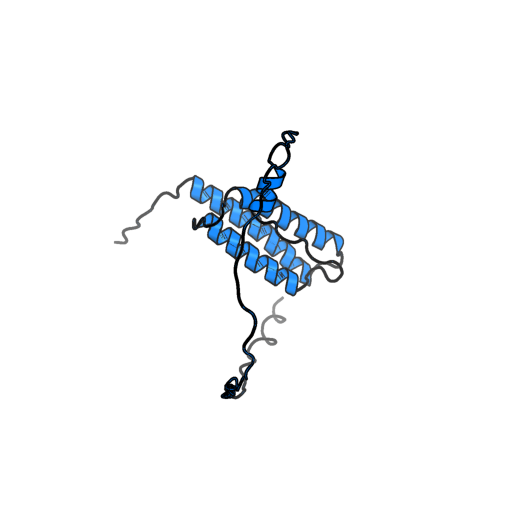1 126 ? 31.220 13.037 53.739 1.00 30.56 126 LEU A O 1
ATOM 998 N N . GLU A 1 127 ? 33.221 12.630 52.793 1.00 30.84 127 GLU A N 1
ATOM 999 C CA . GLU A 1 127 ? 33.643 11.384 53.491 1.00 30.84 127 GLU A CA 1
ATOM 1000 C C . GLU A 1 127 ? 33.113 10.061 52.892 1.00 30.84 127 GLU A C 1
ATOM 1002 O O . GLU A 1 127 ? 31.925 9.893 52.672 1.00 30.84 127 GLU A O 1
ATOM 1007 N N . GLY A 1 128 ? 33.916 9.038 52.586 1.00 30.50 128 GLY A N 1
ATOM 1008 C CA . GLY A 1 128 ? 35.353 8.823 52.731 1.00 30.50 128 GLY A CA 1
ATOM 1009 C C . GLY A 1 128 ? 35.744 7.417 52.230 1.00 30.50 128 GLY A C 1
ATOM 1010 O O . GLY A 1 128 ? 34.884 6.569 52.004 1.00 30.50 128 GLY A O 1
ATOM 1011 N N . SER A 1 129 ? 37.058 7.172 52.171 1.00 33.56 129 SER A N 1
ATOM 1012 C CA . SER A 1 129 ? 37.757 5.872 52.032 1.00 33.56 129 SER A CA 1
ATOM 1013 C C . SER A 1 129 ? 38.007 5.314 50.616 1.00 33.56 129 SER A C 1
ATOM 1015 O O . SER A 1 129 ? 37.116 5.192 49.786 1.00 33.56 129 SER A O 1
ATOM 1017 N N . LEU A 1 130 ? 39.268 4.933 50.389 1.00 32.56 130 LEU A N 1
ATOM 1018 C CA . LEU A 1 130 ? 39.905 4.392 49.176 1.00 32.56 130 LEU A CA 1
ATOM 1019 C C . LEU A 1 130 ? 40.436 2.963 49.498 1.00 32.56 130 LEU A C 1
ATOM 1021 O O . LEU A 1 130 ? 40.399 2.556 50.658 1.00 32.56 130 LEU A O 1
ATOM 1025 N N . PRO A 1 131 ? 41.026 2.246 48.526 1.00 41.59 131 PRO A N 1
ATOM 1026 C CA . PRO A 1 131 ? 40.475 1.126 47.762 1.00 41.59 131 PRO A CA 1
ATOM 1027 C C . PRO A 1 131 ? 40.785 -0.268 48.350 1.00 41.59 131 PRO A C 1
ATOM 1029 O O . PRO A 1 131 ? 41.753 -0.443 49.085 1.00 41.59 131 PRO A O 1
ATOM 1032 N N . ILE A 1 132 ? 40.054 -1.297 47.908 1.00 32.88 132 ILE A N 1
ATOM 1033 C CA . ILE A 1 132 ? 40.559 -2.679 47.927 1.00 32.88 132 ILE A CA 1
ATOM 1034 C C . ILE A 1 132 ? 40.368 -3.293 46.537 1.00 32.88 132 ILE A C 1
ATOM 1036 O O . ILE A 1 132 ? 39.254 -3.408 46.029 1.00 32.88 132 ILE A O 1
ATOM 1040 N N . THR A 1 133 ? 41.501 -3.634 45.929 1.00 33.09 133 THR A N 1
ATOM 1041 C CA . THR A 1 133 ? 41.668 -4.519 44.773 1.00 33.09 133 THR A CA 1
ATOM 1042 C C . THR A 1 133 ? 41.433 -5.961 45.215 1.00 33.09 133 THR A C 1
ATOM 1044 O O . THR A 1 133 ? 41.968 -6.326 46.252 1.00 33.09 133 THR A O 1
ATOM 1047 N N . GLU A 1 134 ? 40.707 -6.773 44.440 1.00 32.06 134 GLU A N 1
ATOM 1048 C CA . GLU A 1 134 ? 41.184 -8.084 43.952 1.00 32.06 134 GLU A CA 1
ATOM 1049 C C . GLU A 1 134 ? 40.107 -8.872 43.180 1.00 32.06 134 GLU A C 1
ATOM 1051 O O . GLU A 1 134 ? 38.996 -9.099 43.641 1.00 32.06 134 GLU A O 1
ATOM 1056 N N . GLU A 1 135 ? 40.537 -9.276 41.983 1.00 32.38 135 GLU A N 1
ATOM 1057 C CA . GLU A 1 135 ? 40.308 -10.543 41.278 1.00 32.38 135 GLU A CA 1
ATOM 1058 C C . GLU A 1 135 ? 38.919 -10.960 40.747 1.00 32.38 135 GLU A C 1
ATOM 1060 O O . GLU A 1 135 ? 37.959 -11.268 41.444 1.00 32.38 135 GLU A O 1
ATOM 1065 N N . THR A 1 136 ? 38.90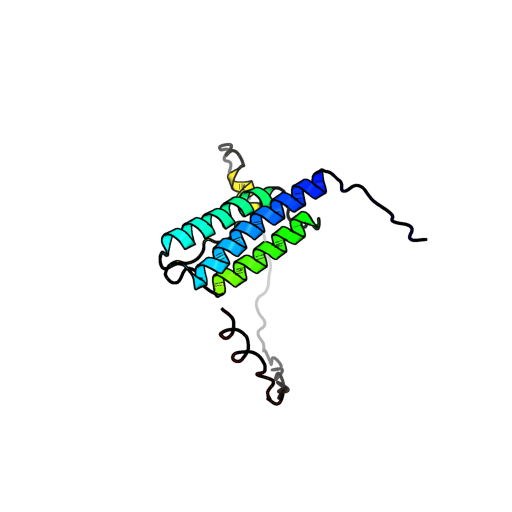1 -11.088 39.415 1.00 40.03 136 THR A N 1
ATOM 1066 C CA . THR A 1 136 ? 37.997 -11.917 38.597 1.00 40.03 136 THR A CA 1
ATOM 1067 C C . THR A 1 136 ? 38.510 -13.363 38.602 1.00 40.03 136 THR A C 1
ATOM 1069 O O . THR A 1 136 ? 39.725 -13.539 38.511 1.00 40.03 136 THR A O 1
ATOM 1072 N N . PRO A 1 137 ? 37.651 -14.404 38.668 1.00 42.66 137 PRO A N 1
ATOM 1073 C CA . PRO A 1 137 ? 37.462 -15.288 37.493 1.00 42.66 137 PRO A CA 1
ATOM 1074 C C . PRO A 1 137 ? 36.095 -16.035 37.477 1.00 42.66 137 PRO A C 1
ATOM 1076 O O . PRO A 1 137 ? 35.302 -15.918 38.406 1.00 42.66 137 PRO A O 1
ATOM 1079 N N . PRO A 1 138 ? 35.831 -16.945 36.520 1.00 40.66 138 PRO A N 1
ATOM 1080 C CA . PRO A 1 138 ? 35.761 -16.787 35.071 1.00 40.66 138 PRO A CA 1
ATOM 1081 C C . PRO A 1 138 ? 34.303 -16.935 34.569 1.00 40.66 138 PRO A C 1
ATOM 1083 O O . PRO A 1 138 ? 33.484 -17.645 35.161 1.00 40.66 138 PRO A O 1
ATOM 1086 N N . SER A 1 139 ? 33.967 -16.308 33.436 1.00 40.94 139 SER A N 1
ATOM 1087 C CA . SER A 1 139 ? 32.682 -16.559 32.776 1.00 40.94 139 SER A CA 1
ATOM 1088 C C . SER A 1 139 ? 32.667 -17.975 32.189 1.00 40.94 139 SER A C 1
ATOM 1090 O O . SER A 1 139 ? 33.591 -18.408 31.500 1.00 40.94 139 SER A O 1
ATOM 1092 N N . LYS A 1 140 ? 31.611 -18.727 32.503 1.00 44.09 140 LYS A N 1
ATOM 1093 C CA . LYS A 1 140 ? 31.351 -20.043 31.923 1.00 44.09 140 LYS A CA 1
ATOM 1094 C C . LYS A 1 140 ? 30.946 -19.836 30.467 1.00 44.09 140 LYS A C 1
ATOM 1096 O O . LYS A 1 140 ? 29.876 -19.304 30.195 1.00 44.09 140 LYS A O 1
ATOM 1101 N N . ASN A 1 141 ? 31.807 -20.245 29.547 1.00 49.47 141 ASN A N 1
ATOM 1102 C CA . ASN A 1 141 ? 31.502 -20.363 28.130 1.00 49.47 141 ASN A CA 1
ATOM 1103 C C . ASN A 1 141 ? 30.538 -21.538 27.911 1.00 49.47 141 ASN A C 1
ATOM 1105 O O . ASN A 1 141 ? 30.916 -22.704 27.845 1.00 49.47 141 ASN A O 1
ATOM 1109 N N . ASN A 1 142 ? 29.257 -21.226 27.797 1.00 48.16 142 ASN A N 1
ATOM 1110 C CA . ASN A 1 142 ? 28.237 -22.148 27.330 1.00 48.16 142 ASN A CA 1
ATOM 1111 C C . ASN A 1 142 ? 28.401 -22.375 25.818 1.00 48.16 142 ASN A C 1
ATOM 1113 O O . ASN A 1 142 ? 27.910 -21.610 24.990 1.00 48.16 142 ASN A O 1
ATOM 1117 N N . THR A 1 143 ? 29.110 -23.453 25.485 1.00 37.56 143 THR A N 1
ATOM 1118 C CA . THR A 1 143 ? 29.101 -24.120 24.182 1.00 37.56 143 THR A CA 1
ATOM 1119 C C . THR A 1 143 ? 27.657 -24.383 23.754 1.00 37.56 143 THR A C 1
ATOM 1121 O O . THR A 1 143 ? 26.960 -25.191 24.362 1.00 37.56 143 THR A O 1
ATOM 1124 N N . PHE A 1 144 ? 27.198 -23.689 22.713 1.00 49.31 144 PHE A N 1
ATOM 1125 C CA . PHE A 1 144 ? 25.965 -24.032 22.013 1.00 49.31 144 PHE A CA 1
ATOM 1126 C C . PHE A 1 144 ? 26.224 -25.277 21.158 1.00 49.31 144 PHE A C 1
ATOM 1128 O O . PHE A 1 144 ? 26.896 -25.212 20.130 1.00 49.31 144 PHE A O 1
ATOM 1135 N N . GLU A 1 145 ? 25.700 -26.418 21.596 1.00 38.16 145 GLU A N 1
ATOM 1136 C CA . GLU A 1 145 ? 25.593 -27.629 20.784 1.00 38.16 145 GLU A CA 1
ATOM 1137 C C . GLU A 1 145 ? 24.553 -27.383 19.678 1.00 38.16 145 GLU A C 1
ATOM 1139 O O . GLU A 1 145 ? 23.344 -27.377 19.915 1.00 38.16 145 GLU A O 1
ATOM 1144 N N . ILE A 1 146 ? 25.018 -27.122 18.454 1.00 49.97 146 ILE A N 1
ATOM 1145 C CA . ILE A 1 146 ? 24.158 -27.070 17.268 1.00 49.97 146 ILE A CA 1
ATOM 1146 C C . ILE A 1 146 ? 23.844 -28.515 16.876 1.00 49.97 146 ILE A C 1
ATOM 1148 O O . ILE A 1 146 ? 24.626 -29.172 16.190 1.00 49.97 146 ILE A O 1
ATOM 1152 N N . ILE A 1 147 ? 22.693 -29.021 17.316 1.00 56.84 147 ILE A N 1
ATOM 1153 C CA . ILE A 1 147 ? 22.146 -30.280 16.806 1.00 56.84 147 ILE A CA 1
ATOM 1154 C C . ILE A 1 147 ? 21.667 -30.017 15.374 1.00 56.84 147 ILE A C 1
ATOM 1156 O O . ILE A 1 147 ? 20.654 -29.355 15.143 1.00 56.84 147 ILE A O 1
ATOM 1160 N N . GLY A 1 148 ? 22.442 -30.498 14.403 1.00 43.66 148 GLY A N 1
ATOM 1161 C CA . GLY A 1 148 ? 22.134 -30.391 12.982 1.00 43.66 148 GLY A CA 1
ATOM 1162 C C . GLY A 1 148 ? 20.905 -31.220 12.609 1.00 43.66 148 GLY A C 1
ATOM 1163 O O . GLY A 1 148 ? 20.937 -32.447 12.650 1.00 43.66 148 GLY A O 1
ATOM 1164 N N . TYR A 1 149 ? 19.834 -30.550 12.187 1.00 54.12 149 TYR A N 1
ATOM 1165 C CA . TYR A 1 149 ? 18.719 -31.194 11.498 1.00 54.12 149 TYR A CA 1
ATOM 1166 C C . TYR A 1 149 ? 19.091 -31.405 10.028 1.00 54.12 149 TYR A C 1
ATOM 1168 O O . TYR A 1 149 ? 19.012 -30.488 9.212 1.00 54.12 149 TYR A O 1
ATOM 1176 N N . THR A 1 150 ? 19.489 -32.626 9.675 1.00 54.31 150 THR A N 1
ATOM 1177 C CA . THR A 1 150 ? 19.587 -33.050 8.275 1.00 54.31 150 THR A CA 1
ATOM 1178 C C . THR A 1 150 ? 18.196 -33.468 7.799 1.00 54.31 150 THR A C 1
ATOM 1180 O O . THR A 1 150 ? 17.755 -34.594 8.010 1.00 54.31 150 THR A O 1
ATOM 1183 N N . SER A 1 151 ? 17.455 -32.548 7.176 1.00 57.78 151 SER A N 1
ATOM 1184 C CA . SER A 1 151 ? 16.297 -32.951 6.373 1.00 57.78 151 SER A CA 1
ATOM 1185 C C . SER A 1 151 ? 16.814 -33.450 5.027 1.00 57.78 151 SER A C 1
ATOM 1187 O O . SER A 1 151 ? 17.384 -32.705 4.231 1.00 57.78 151 SER A O 1
ATOM 1189 N N . ALA A 1 152 ? 16.691 -34.759 4.823 1.00 53.00 152 ALA A N 1
ATOM 1190 C CA . ALA A 1 152 ? 17.026 -35.418 3.577 1.00 53.00 152 ALA A CA 1
ATOM 1191 C C . ALA A 1 152 ? 16.190 -34.840 2.423 1.00 53.00 152 ALA A C 1
ATOM 1193 O O . ALA A 1 152 ? 14.972 -34.683 2.510 1.00 53.00 152 ALA A O 1
ATOM 1194 N N . THR A 1 153 ? 16.877 -34.536 1.332 1.00 57.22 153 THR A N 1
ATOM 1195 C CA . THR A 1 153 ? 16.343 -34.148 0.032 1.00 57.22 153 THR A CA 1
ATOM 1196 C C . THR A 1 153 ? 15.551 -35.291 -0.612 1.00 57.22 153 THR A C 1
ATOM 1198 O O . THR A 1 153 ? 16.053 -36.409 -0.685 1.00 57.22 153 THR A O 1
ATOM 1201 N N . SER A 1 154 ? 14.369 -35.011 -1.183 1.00 50.00 154 SER A N 1
ATOM 1202 C CA . SER A 1 154 ? 14.095 -35.300 -2.609 1.00 50.00 154 SER A CA 1
ATOM 1203 C C . SER A 1 154 ? 12.635 -35.132 -3.056 1.00 50.00 154 SER A C 1
ATOM 1205 O O . SER A 1 154 ? 11.739 -35.827 -2.596 1.00 50.00 154 SER A O 1
ATOM 1207 N N . VAL A 1 155 ? 12.497 -34.281 -4.082 1.00 53.94 155 VAL A N 1
ATOM 1208 C CA . VAL A 1 155 ? 11.736 -34.473 -5.333 1.00 53.94 155 VAL A CA 1
ATOM 1209 C C . VAL A 1 155 ? 10.218 -34.640 -5.244 1.00 53.94 155 VAL A C 1
ATOM 1211 O O . VAL A 1 155 ? 9.732 -35.756 -5.208 1.00 53.94 155 VAL A O 1
ATOM 1214 N N . PHE A 1 156 ? 9.491 -33.537 -5.462 1.00 46.88 156 PHE A N 1
ATOM 1215 C CA . PHE A 1 156 ? 8.357 -33.499 -6.401 1.00 46.88 156 PHE A CA 1
ATOM 1216 C C . PHE A 1 156 ? 8.399 -32.180 -7.202 1.00 46.88 156 PHE A C 1
ATOM 1218 O O . PHE A 1 156 ? 7.636 -31.246 -6.977 1.00 46.88 156 PHE A O 1
ATOM 1225 N N . LEU A 1 157 ? 9.320 -32.118 -8.170 1.00 51.03 157 LEU A N 1
ATOM 1226 C CA . LEU A 1 157 ? 9.212 -31.252 -9.348 1.00 51.03 157 LEU A CA 1
ATOM 1227 C C . LEU A 1 157 ? 8.130 -31.833 -10.275 1.00 51.03 157 LEU A C 1
ATOM 1229 O O . LEU A 1 157 ? 8.443 -32.488 -11.264 1.00 51.03 157 LEU A O 1
ATOM 1233 N N . PHE A 1 158 ? 6.855 -31.638 -9.948 1.00 50.41 158 PHE A N 1
ATOM 1234 C CA . PHE A 1 158 ? 5.743 -32.000 -10.831 1.00 50.41 158 PHE A CA 1
ATOM 1235 C C . PHE A 1 158 ? 4.894 -30.761 -11.091 1.00 50.41 158 PHE A C 1
ATOM 1237 O O . PHE A 1 158 ? 4.017 -30.426 -10.303 1.00 50.41 158 PHE A O 1
ATOM 1244 N N . GLY A 1 159 ? 5.159 -30.072 -12.204 1.00 42.00 159 GLY A N 1
ATOM 1245 C CA . GLY A 1 159 ? 4.196 -29.097 -12.721 1.00 42.00 159 GLY A CA 1
ATOM 1246 C C . GLY A 1 159 ? 4.704 -28.026 -13.682 1.00 42.00 159 GLY A C 1
ATOM 1247 O O . GLY A 1 159 ? 3.880 -27.294 -14.210 1.00 42.00 159 GLY A O 1
ATOM 1248 N N . THR A 1 160 ? 6.006 -27.895 -13.949 1.00 52.47 160 THR A N 1
ATOM 1249 C CA . THR A 1 160 ? 6.513 -26.732 -14.705 1.00 52.47 160 THR A CA 1
ATOM 1250 C C . THR A 1 160 ? 6.477 -26.824 -16.235 1.00 52.47 160 THR A C 1
ATOM 1252 O O . THR A 1 160 ? 6.943 -25.877 -16.852 1.00 52.47 160 THR A O 1
ATOM 1255 N N . TYR A 1 161 ? 5.967 -27.870 -16.910 1.00 54.53 161 TYR A N 1
ATOM 1256 C CA . TYR A 1 161 ? 6.294 -27.964 -18.354 1.00 54.53 161 TYR A CA 1
ATOM 1257 C C . TYR A 1 161 ? 5.319 -28.632 -19.342 1.00 54.53 161 TYR A C 1
ATOM 1259 O O . TYR A 1 161 ? 5.624 -28.656 -20.528 1.00 54.53 161 TYR A O 1
ATOM 1267 N N . MET A 1 162 ? 4.159 -29.169 -18.943 1.00 53.62 162 MET A N 1
ATOM 1268 C CA . MET A 1 162 ? 3.388 -30.056 -19.850 1.00 53.62 162 MET A CA 1
ATOM 1269 C C . MET A 1 162 ? 1.915 -29.706 -20.089 1.00 53.62 162 MET A C 1
ATOM 1271 O O . MET A 1 162 ? 1.243 -30.437 -20.811 1.00 53.62 162 MET A O 1
ATOM 1275 N N . VAL A 1 163 ? 1.384 -28.598 -19.564 1.00 50.34 163 VAL A N 1
ATOM 1276 C CA . VAL A 1 163 ? -0.010 -28.229 -19.857 1.00 50.34 163 VAL A CA 1
ATOM 1277 C C . VAL A 1 163 ? -0.084 -26.765 -20.268 1.00 50.34 163 VAL A C 1
ATOM 1279 O O . VAL A 1 163 ? 0.133 -25.876 -19.455 1.00 50.34 163 VAL A O 1
ATOM 1282 N N . ARG A 1 164 ? -0.464 -26.543 -21.531 1.00 38.69 164 ARG A N 1
ATOM 1283 C CA . ARG A 1 164 ? -0.949 -25.271 -22.095 1.00 38.69 164 ARG A CA 1
ATOM 1284 C C . ARG A 1 164 ? 0.049 -24.304 -22.757 1.00 38.69 164 ARG A C 1
ATOM 1286 O O . ARG A 1 164 ? -0.229 -23.122 -22.861 1.00 38.69 164 ARG A O 1
ATOM 1293 N N . ASN A 1 165 ? 1.109 -24.847 -23.364 1.00 52.44 165 ASN A N 1
ATOM 1294 C CA . ASN A 1 165 ? 1.527 -24.446 -24.729 1.00 52.44 165 ASN A CA 1
ATOM 1295 C C . ASN A 1 165 ? 0.849 -25.328 -25.808 1.00 52.44 165 ASN A C 1
ATOM 1297 O O . ASN A 1 165 ? 1.300 -25.444 -26.941 1.00 52.44 165 ASN A O 1
ATOM 1301 N N . VAL A 1 166 ? -0.249 -25.987 -25.434 1.00 51.47 166 VAL A N 1
ATOM 1302 C CA . VAL A 1 166 ? -1.126 -26.774 -26.302 1.00 51.47 166 VAL A CA 1
ATOM 1303 C C . VAL A 1 166 ? -2.536 -26.252 -26.018 1.00 51.47 166 VAL A C 1
ATOM 1305 O O . VAL A 1 166 ? -2.959 -26.313 -24.865 1.00 51.47 166 VAL A O 1
ATOM 1308 N N . PHE A 1 167 ? -3.220 -25.720 -27.035 1.00 43.66 167 PHE A N 1
ATOM 1309 C CA . PHE A 1 167 ? -4.522 -25.018 -27.016 1.00 43.66 167 PHE A CA 1
ATOM 1310 C C . PHE A 1 167 ? -4.486 -23.504 -26.724 1.00 43.66 167 PHE A C 1
ATOM 1312 O O . PHE A 1 167 ? -4.979 -23.064 -25.684 1.00 43.66 167 PHE A O 1
ATOM 1319 N N . ILE A 1 168 ? -3.968 -22.691 -27.652 1.00 42.06 168 ILE A N 1
ATOM 1320 C CA . ILE A 1 168 ? -4.668 -22.012 -28.777 1.00 42.06 168 ILE A CA 1
ATOM 1321 C C . ILE A 1 168 ? -3.675 -21.043 -29.426 1.00 42.06 168 ILE A C 1
ATOM 1323 O O . ILE A 1 168 ? -3.023 -20.290 -28.672 1.00 42.06 168 ILE A O 1
#

Sequence (168 aa):
MFDINITDINKNALEDMKKIYDLYKEYYDLNSMYYTTPSTDACINKAVSCVSKYSDLIKSCPPKDSSNFCTALSDYKNTYNRLKEDNPCVTKDLPTLPSYQKETASSEPLDTAGEHMSTQTETPPLEGSLPITEETPPSKNNTFEIIGYTSATSVFLFGTYMVRNVFI

Secondary structure (DSSP, 8-state):
-------PPPHHHHHHHHHHHHHHHHHHHHHHHHHH-S-HHHHHHHHHHHHHHHHHHHTT--TT--SHHHHHHHHHHHHHHHHHHH-TTTTSPPPPPPPHHHHHHTTS--------------------------------------------------SSSSSSSS--

InterPro domains:
  IPR006477 Variant antigen yir/bir/cir [PF06022] (13-109)

Radius of gyration: 29.4 Å; chains: 1; bounding box: 77×65×82 Å

Foldseek 3Di:
DDDDDDDDDDPVNVVLVVLLVVLVVLVVVLVCCLPPPPDLVVSQVSLVVSQVSLLVQQLVPPPPDPPPSNVSSVVVLVVVVVVQVVVSSVPDGRDHHDHNVVSVVVPDDDDDDDDDDDDDDDDDDDDDDDDDDDDDDDDDPPDDDPPDDDDDDDDDPPDDDDPPVPDD